Protein AF-A0A0F3IKD2-F1 (afdb_monomer_lite)

Sequence (127 aa):
MSIASKLVVYTALLSSFNVALAGTLNNGQWTASSCNTLSEPPVLETNGSIDDYN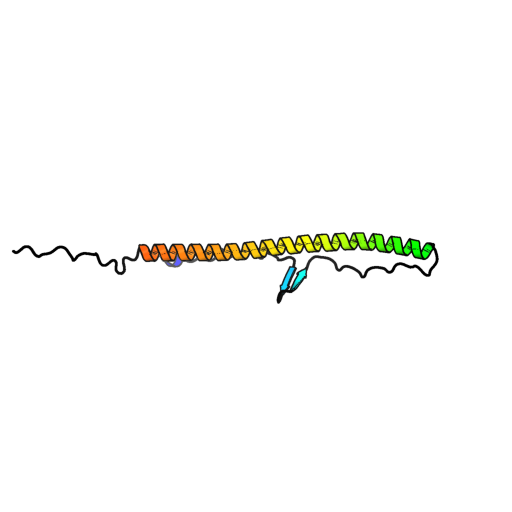ASIKSINDWQLQAQKYFDCLTKEANDDSQAISGAVNQERSKFNDTVEKLHAEAAASSFNRQPAAEAAESTDSE

pLDDT: mean 80.45, std 21.27, range [40.22, 98.31]

Secondary structure (DSSP, 8-state):
--GGGSSSSSS----------SEEEETTEEEESSSPPPPPPPPP--SS-HHHHHHHHHHHHHHHHHHHHHHHHHHHHHHHHHHHHHHHHHHHHHHHHHHHHHHHHHHHH--TT--------------

Foldseek 3Di:
DDPVPPPPPPPPPPPPPPPVQQWDADPNDIDGNPADDQDDAQDQDDPDDPVSNVVSVVSNVVSVVSVVVRVVVVVVSVVSNVVVVVVVVVVVVVVVVVVVVVVVVVVVVPPPDPPPPPDDPDDDDDD

Radius of gyration: 33.78 Å; chains: 1; bounding box: 67×57×110 Å

Structure (mmCIF, N/CA/C/O backbone):
data_AF-A0A0F3IKD2-F1
#
_entry.id   AF-A0A0F3IKD2-F1
#
loop_
_atom_site.group_PDB
_atom_site.id
_atom_site.type_symbol
_atom_site.label_atom_id
_atom_site.label_alt_id
_atom_site.label_comp_id
_atom_site.label_asym_id
_atom_site.label_entity_id
_atom_site.label_seq_id
_atom_site.pdbx_PDB_ins_code
_atom_site.Cartn_x
_atom_site.Cartn_y
_atom_site.Cartn_z
_atom_site.occupancy
_atom_site.B_iso_or_equiv
_atom_site.auth_seq_id
_atom_site.auth_comp_id
_atom_site.auth_asym_id
_atom_site.auth_atom_id
_atom_site.pdbx_PDB_model_num
ATOM 1 N N . MET A 1 1 ? -43.479 21.724 35.231 1.00 44.78 1 MET A N 1
ATOM 2 C CA . MET A 1 1 ? -42.135 21.868 34.627 1.00 44.78 1 MET A CA 1
ATOM 3 C C . MET A 1 1 ? -41.889 20.640 33.769 1.00 44.78 1 MET A C 1
ATOM 5 O O . MET A 1 1 ? -41.927 19.533 34.286 1.00 44.78 1 MET A O 1
ATOM 9 N N . SER A 1 2 ? -41.830 20.834 32.451 1.00 41.81 2 SER A N 1
ATOM 10 C CA . SER A 1 2 ? -41.997 19.772 31.453 1.00 41.81 2 SER A CA 1
ATOM 11 C C . SER A 1 2 ? -40.731 18.924 31.296 1.00 41.81 2 SER A C 1
ATOM 13 O O . SER A 1 2 ? -39.665 19.435 30.955 1.00 41.81 2 SER A O 1
ATOM 15 N N . ILE A 1 3 ? -40.873 17.618 31.527 1.00 50.12 3 ILE A N 1
ATOM 16 C CA . ILE A 1 3 ? -39.834 16.579 31.404 1.00 50.12 3 ILE A CA 1
ATOM 17 C C . ILE A 1 3 ? -39.341 16.454 29.945 1.00 50.12 3 ILE A C 1
ATOM 19 O O . ILE A 1 3 ? -38.233 15.990 29.690 1.00 50.12 3 ILE A O 1
ATOM 23 N N . ALA A 1 4 ? -40.116 16.969 28.985 1.00 40.22 4 ALA A N 1
ATOM 24 C CA . ALA A 1 4 ? -39.814 16.932 27.557 1.00 40.22 4 ALA A CA 1
ATOM 25 C C . ALA A 1 4 ? -38.579 17.759 27.140 1.00 40.22 4 ALA A C 1
ATOM 27 O O . ALA A 1 4 ? -38.049 17.554 26.054 1.00 40.22 4 ALA A O 1
ATOM 28 N N . SER A 1 5 ? -38.085 18.671 27.987 1.00 41.56 5 SER A N 1
ATOM 29 C CA . SER A 1 5 ? -37.028 19.613 27.587 1.00 41.56 5 SER A CA 1
ATOM 30 C C . SER A 1 5 ? -35.592 19.109 27.788 1.00 41.56 5 SER A C 1
ATOM 32 O O . SER A 1 5 ? -34.658 19.809 27.408 1.00 41.56 5 SER A O 1
ATOM 34 N N . LYS A 1 6 ? -35.386 17.927 28.389 1.00 44.59 6 LYS A N 1
ATOM 35 C CA . LYS A 1 6 ? -34.035 17.384 28.648 1.00 44.59 6 LYS A CA 1
ATOM 36 C C . LYS A 1 6 ? -33.592 16.291 27.672 1.00 44.59 6 LYS A C 1
ATOM 38 O O . LYS A 1 6 ? -32.422 15.926 27.683 1.00 44.59 6 LYS A O 1
ATOM 43 N N . LEU A 1 7 ? -34.488 15.795 26.815 1.00 43.47 7 LEU A N 1
ATOM 44 C CA . LEU A 1 7 ? -34.189 14.663 25.930 1.00 43.47 7 LEU A CA 1
ATOM 45 C C . LEU A 1 7 ? -33.581 15.054 24.571 1.00 43.47 7 LEU A C 1
ATOM 47 O O . LEU A 1 7 ? -33.206 14.177 23.805 1.00 43.47 7 LEU A O 1
ATOM 51 N N . VAL A 1 8 ? -33.481 16.349 24.258 1.00 47.62 8 VAL A N 1
ATOM 52 C CA . VAL A 1 8 ? -33.036 16.825 22.931 1.00 47.62 8 VAL A CA 1
ATOM 53 C C . VAL A 1 8 ? -31.509 17.000 22.843 1.00 47.62 8 VAL A C 1
ATOM 55 O O . VAL A 1 8 ? -30.969 17.148 21.755 1.00 47.62 8 VAL A O 1
ATOM 58 N N . VAL A 1 9 ? -30.779 16.944 23.964 1.00 47.75 9 VAL A N 1
ATOM 59 C CA . VAL A 1 9 ? -29.344 17.307 23.993 1.00 47.75 9 VAL A CA 1
ATOM 60 C C . VAL A 1 9 ? -28.394 16.102 23.850 1.00 47.75 9 VAL A C 1
ATOM 62 O O . VAL A 1 9 ? -27.230 16.291 23.519 1.00 47.75 9 VAL A O 1
ATOM 65 N N . TYR A 1 10 ? -28.854 14.859 24.032 1.00 45.94 10 TYR A N 1
ATOM 66 C CA . TYR A 1 10 ? -27.951 13.691 24.090 1.00 45.94 10 TYR A CA 1
ATOM 67 C C . TYR A 1 10 ? -27.720 12.944 22.765 1.00 45.94 10 TYR A C 1
ATOM 69 O O . TYR A 1 10 ? -26.876 12.054 22.712 1.00 45.94 10 TYR A O 1
ATOM 77 N N . THR A 1 11 ? -28.417 13.293 21.683 1.00 50.34 11 THR A N 1
ATOM 78 C CA . THR A 1 11 ? -28.401 12.522 20.421 1.00 50.34 11 THR A CA 1
AT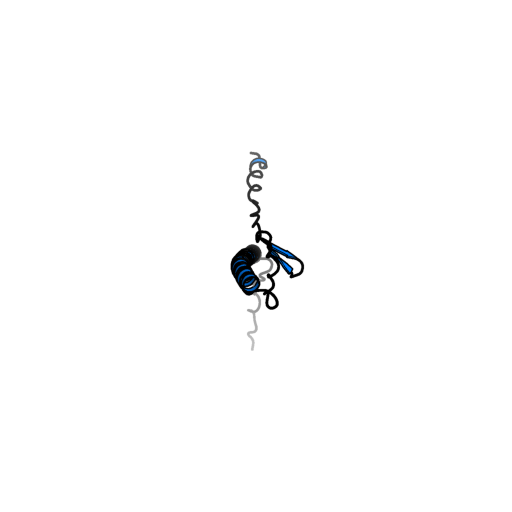OM 79 C C . 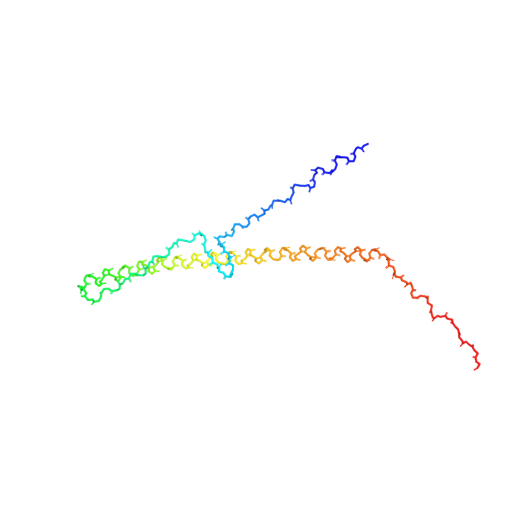THR A 1 11 ? -27.449 13.058 19.344 1.00 50.34 11 THR A C 1
ATOM 81 O O . THR A 1 11 ? -27.551 12.651 18.191 1.00 50.34 11 THR A O 1
ATOM 84 N N . ALA A 1 12 ? -26.521 13.959 19.681 1.00 49.94 12 ALA A N 1
ATOM 85 C CA . ALA A 1 12 ? -25.682 14.660 18.699 1.00 49.94 12 ALA A CA 1
ATOM 86 C C . ALA A 1 12 ? -24.165 14.420 18.858 1.00 49.94 12 ALA A C 1
ATOM 88 O O . ALA A 1 12 ? -23.369 15.323 18.619 1.00 49.94 12 ALA A O 1
ATOM 89 N N . LEU A 1 13 ? -23.742 13.215 19.257 1.00 53.88 13 LEU A N 1
ATOM 90 C CA . LEU A 1 13 ? -22.317 12.850 19.327 1.00 53.88 13 LEU A CA 1
ATOM 91 C C . LEU A 1 13 ? -22.046 11.440 18.784 1.00 53.88 13 LEU A C 1
ATOM 93 O O . LEU A 1 13 ? -21.460 10.586 19.437 1.00 53.88 13 LEU A O 1
ATOM 97 N N . LEU A 1 14 ? -22.467 11.200 17.546 1.00 51.94 14 LEU A N 1
ATOM 98 C CA . LEU A 1 14 ? -21.968 10.094 16.726 1.00 51.94 14 LEU A CA 1
ATOM 99 C C . LEU A 1 14 ? -21.427 10.684 15.422 1.00 51.94 14 LEU A C 1
ATOM 101 O O . LEU A 1 14 ? -21.921 10.408 14.334 1.00 51.94 14 LEU A O 1
ATOM 105 N N . SER A 1 15 ? -20.420 11.554 15.541 1.00 50.78 15 SER A N 1
ATOM 106 C CA . SER A 1 15 ? -19.549 11.858 14.408 1.00 50.78 15 SER A CA 1
ATOM 107 C C . SER A 1 15 ? -18.752 10.595 14.120 1.00 50.78 15 SER A C 1
ATOM 109 O O . SER A 1 15 ? -17.745 10.324 14.773 1.00 50.78 15 SER A O 1
ATOM 111 N N . SER A 1 16 ? -19.250 9.785 13.190 1.00 52.16 16 SER A N 1
ATOM 112 C CA . SER A 1 16 ? -18.526 8.653 12.632 1.00 52.16 16 SER A CA 1
ATOM 113 C C . SER A 1 16 ? -17.205 9.182 12.086 1.00 52.16 16 SER A C 1
ATOM 115 O O . SER A 1 16 ? -17.179 9.871 11.063 1.00 52.16 16 SER A O 1
ATOM 117 N N . PHE A 1 17 ? -16.108 8.898 12.787 1.00 51.53 17 PHE A N 1
ATOM 118 C CA . PHE A 1 17 ? -14.779 9.020 12.216 1.00 51.53 17 PHE A CA 1
ATOM 119 C C . PHE A 1 17 ? -14.744 8.044 11.045 1.00 51.53 17 PHE A C 1
ATOM 121 O O . PHE A 1 17 ? -14.554 6.844 11.223 1.00 51.53 17 PHE A O 1
ATOM 128 N N . ASN A 1 18 ? -15.008 8.554 9.844 1.00 45.38 18 ASN A N 1
ATOM 129 C CA . ASN A 1 18 ? -14.648 7.858 8.627 1.00 45.38 18 ASN A CA 1
ATOM 130 C C . ASN A 1 18 ? -13.126 7.879 8.622 1.00 45.38 18 ASN A C 1
ATOM 132 O O . ASN A 1 18 ? -12.509 8.845 8.175 1.00 45.38 18 ASN A O 1
ATOM 136 N N . VAL A 1 19 ? -12.523 6.851 9.216 1.00 53.22 19 VAL A N 1
ATOM 137 C CA . VAL A 1 19 ? -11.135 6.529 8.938 1.00 53.22 19 VAL A CA 1
ATOM 138 C C . VAL A 1 19 ? -11.165 6.140 7.471 1.00 53.22 19 VAL A C 1
ATOM 140 O O . VAL A 1 19 ? -11.614 5.051 7.125 1.00 53.22 19 VAL A O 1
ATOM 143 N N . ALA A 1 20 ? -10.871 7.104 6.602 1.00 55.69 20 ALA A N 1
ATOM 144 C CA . ALA A 1 20 ? -10.696 6.844 5.191 1.00 55.69 20 ALA A CA 1
ATOM 145 C C . ALA A 1 20 ? -9.498 5.899 5.106 1.00 55.69 20 ALA A C 1
ATOM 147 O O . ALA A 1 20 ? -8.354 6.343 5.176 1.00 55.69 20 ALA A O 1
ATOM 148 N N . LEU A 1 21 ? -9.779 4.595 5.090 1.00 62.22 21 LEU A N 1
ATOM 149 C CA . LEU A 1 21 ? -8.784 3.597 4.749 1.00 62.22 21 LEU A CA 1
ATOM 150 C C . LEU A 1 21 ? -8.320 3.953 3.348 1.00 62.22 21 LEU A C 1
ATOM 152 O O . LEU A 1 21 ? -9.135 4.199 2.452 1.00 62.22 21 LEU A O 1
ATOM 156 N N . ALA A 1 22 ? -7.012 4.077 3.210 1.00 70.50 22 ALA A N 1
ATOM 157 C CA . ALA A 1 22 ? -6.433 4.413 1.937 1.00 70.50 22 ALA A CA 1
ATOM 158 C C . ALA A 1 22 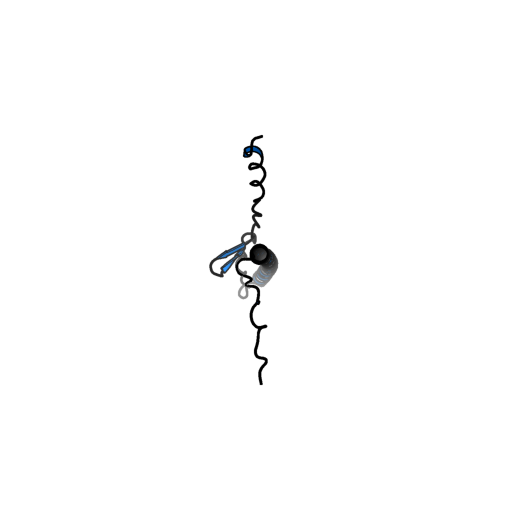? -6.475 3.187 1.019 1.00 70.50 22 ALA A C 1
ATOM 160 O O . ALA A 1 22 ? -6.546 3.386 -0.181 1.00 70.50 22 ALA A O 1
ATOM 161 N N . GLY A 1 23 ? -6.565 1.960 1.540 1.00 82.94 23 GLY A N 1
ATOM 162 C CA . GLY A 1 23 ? -6.819 0.738 0.776 1.00 82.94 23 GLY A CA 1
ATOM 163 C C . GLY A 1 23 ? -8.116 0.016 1.165 1.00 82.94 23 GLY A C 1
ATOM 164 O O . GLY A 1 23 ? -8.918 0.465 1.983 1.00 82.94 23 GLY A O 1
ATOM 165 N N . THR A 1 24 ? -8.367 -1.133 0.535 1.00 87.62 24 THR A N 1
ATOM 166 C CA . THR A 1 24 ? -9.513 -2.014 0.828 1.00 87.62 24 THR A CA 1
ATOM 167 C C . THR A 1 24 ? -9.031 -3.442 1.050 1.00 87.62 24 THR A C 1
ATOM 169 O O . THR A 1 24 ? -8.288 -3.977 0.234 1.00 87.62 24 THR A O 1
ATOM 172 N N . LEU A 1 25 ? -9.484 -4.081 2.133 1.00 89.88 25 LEU A N 1
ATOM 173 C CA . LEU A 1 25 ? -9.253 -5.500 2.412 1.00 89.88 25 LEU A CA 1
ATOM 174 C C . LEU A 1 25 ? -10.542 -6.290 2.155 1.00 89.88 25 LEU A C 1
ATOM 176 O O . LEU A 1 25 ? -11.521 -6.135 2.883 1.00 89.88 25 LEU A O 1
ATOM 180 N N . ASN A 1 26 ? -10.540 -7.157 1.144 1.00 90.31 26 ASN A N 1
ATOM 181 C CA . ASN A 1 26 ? -11.669 -8.015 0.797 1.00 90.31 26 ASN A CA 1
ATOM 182 C C . ASN A 1 26 ? -11.217 -9.477 0.689 1.00 90.31 26 ASN A C 1
ATOM 184 O O . ASN A 1 26 ? -10.319 -9.795 -0.085 1.00 90.31 26 ASN A O 1
ATOM 188 N N . ASN A 1 27 ? -11.838 -10.379 1.455 1.00 90.50 27 ASN A N 1
ATOM 189 C CA . ASN A 1 27 ? -11.529 -11.818 1.450 1.00 90.50 27 ASN A CA 1
ATOM 190 C C . ASN A 1 27 ? -10.027 -12.142 1.595 1.00 90.50 27 ASN A C 1
ATOM 192 O O . ASN A 1 27 ? -9.493 -13.000 0.894 1.00 90.5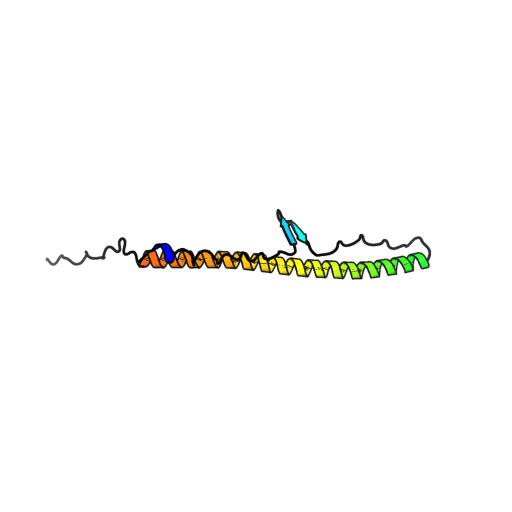0 27 ASN A O 1
ATOM 196 N N . GLY A 1 28 ? -9.331 -11.429 2.486 1.00 88.94 28 GLY A N 1
ATOM 197 C CA . GLY A 1 28 ? -7.892 -11.607 2.716 1.00 88.94 28 GLY A CA 1
ATOM 198 C C . GLY A 1 28 ? -6.989 -10.994 1.641 1.00 88.94 28 GLY A C 1
ATOM 199 O O . GLY A 1 28 ? -5.772 -11.090 1.757 1.00 88.94 28 GLY A O 1
ATOM 200 N N . GLN A 1 29 ? -7.558 -10.346 0.623 1.00 91.00 29 GLN A N 1
ATOM 201 C CA . GLN A 1 29 ? -6.813 -9.613 -0.395 1.00 91.00 29 GLN A CA 1
ATOM 202 C C . GLN A 1 29 ? -6.917 -8.120 -0.130 1.00 91.00 29 GLN A C 1
ATOM 204 O O . GLN A 1 29 ? -8.013 -7.560 -0.090 1.00 91.00 29 GLN A O 1
ATOM 209 N N . TRP A 1 30 ? -5.767 -7.492 0.079 1.00 92.56 30 TRP A N 1
ATOM 210 C CA . TRP A 1 30 ? -5.669 -6.050 0.230 1.00 92.56 30 TRP A CA 1
ATOM 211 C C . TRP A 1 30 ? -5.289 -5.411 -1.102 1.00 92.56 30 TRP A C 1
ATOM 213 O O . TRP A 1 30 ? -4.395 -5.895 -1.799 1.00 92.56 30 TRP A O 1
ATOM 223 N N . THR A 1 31 ? -5.965 -4.321 -1.441 1.00 91.56 31 THR A N 1
ATOM 224 C CA . THR A 1 31 ? -5.668 -3.496 -2.610 1.00 91.56 31 THR A CA 1
ATOM 225 C C . THR A 1 31 ? -5.519 -2.051 -2.180 1.00 91.56 31 THR A C 1
ATOM 227 O O . THR A 1 31 ? -6.416 -1.518 -1.521 1.00 91.56 31 THR A O 1
ATOM 230 N N . ALA A 1 32 ? -4.430 -1.418 -2.604 1.00 92.12 32 ALA A N 1
ATOM 231 C CA . ALA A 1 32 ? -4.253 0.009 -2.408 1.00 92.12 32 ALA A CA 1
ATOM 232 C C . ALA A 1 32 ? -5.277 0.812 -3.227 1.00 92.12 32 ALA A C 1
ATOM 234 O O . ALA A 1 32 ? -5.655 0.372 -4.317 1.00 92.12 32 ALA A O 1
ATOM 235 N N . SER A 1 33 ? -5.707 1.982 -2.750 1.00 87.94 33 SER A N 1
ATOM 236 C CA . SER A 1 33 ? -6.565 2.883 -3.543 1.00 87.94 33 SER A CA 1
ATOM 237 C C . SER A 1 33 ? -5.864 4.149 -4.025 1.00 87.94 33 SER A C 1
ATOM 239 O O . SER A 1 33 ? -6.329 4.751 -4.994 1.00 87.94 33 SER A O 1
ATOM 241 N N . SER A 1 34 ? -4.745 4.547 -3.403 1.00 87.06 34 SER A N 1
ATOM 242 C CA . SER A 1 34 ? -4.097 5.834 -3.704 1.00 87.06 34 SER A CA 1
ATOM 243 C C . SER A 1 34 ? -2.764 5.727 -4.452 1.00 87.06 34 SER A C 1
ATOM 245 O O . SER A 1 34 ? -2.275 6.724 -4.991 1.00 87.06 34 SER A O 1
ATOM 247 N N . CYS A 1 35 ? -2.187 4.528 -4.545 1.00 90.44 35 CYS A N 1
ATOM 248 C CA . CYS A 1 35 ? -0.940 4.308 -5.271 1.00 90.44 35 CYS A CA 1
ATOM 249 C C . CYS A 1 35 ? -1.171 4.175 -6.784 1.00 90.44 35 CYS A C 1
ATOM 251 O O . CYS A 1 35 ? -2.062 3.460 -7.239 1.00 90.44 35 CYS A O 1
ATOM 253 N N . ASN A 1 36 ? -0.331 4.849 -7.576 1.00 84.56 36 ASN A N 1
ATOM 254 C CA . ASN A 1 36 ? -0.323 4.705 -9.036 1.00 84.56 36 ASN A CA 1
ATOM 255 C C . ASN A 1 36 ? -0.048 3.253 -9.445 1.00 84.56 36 ASN A C 1
ATOM 257 O O . ASN A 1 36 ? 0.593 2.519 -8.709 1.00 84.56 36 ASN A O 1
ATOM 261 N N . THR A 1 37 ? -0.447 2.843 -10.646 1.00 87.88 37 THR A N 1
ATOM 262 C CA . THR A 1 37 ? -0.087 1.518 -11.168 1.00 87.88 37 THR A CA 1
ATOM 263 C C . THR A 1 37 ? 1.388 1.457 -11.553 1.00 87.88 37 THR A C 1
ATOM 265 O O . THR A 1 37 ? 1.898 2.383 -12.190 1.00 87.88 37 THR A O 1
ATOM 268 N N . LEU A 1 38 ? 2.051 0.343 -11.247 1.00 92.38 38 LEU A N 1
ATOM 269 C CA . LEU A 1 38 ? 3.381 0.062 -11.775 1.00 92.38 38 LEU A CA 1
ATOM 270 C C . LEU A 1 38 ? 3.278 -0.401 -13.233 1.00 92.38 38 LEU A C 1
ATOM 272 O O . LEU A 1 38 ? 2.508 -1.307 -13.547 1.00 92.38 38 LEU A O 1
ATOM 276 N N . SER A 1 39 ? 4.037 0.237 -14.121 1.00 91.94 39 SER A N 1
ATOM 277 C CA . SER A 1 39 ? 4.177 -0.196 -15.511 1.00 91.94 39 SER A CA 1
ATOM 278 C C . SER A 1 39 ? 4.945 -1.517 -15.607 1.00 91.94 39 SER A C 1
ATOM 280 O O . SER A 1 39 ? 5.739 -1.854 -14.725 1.00 91.94 39 SER A O 1
ATOM 282 N N . GLU A 1 40 ? 4.721 -2.261 -16.691 1.00 95.44 40 GLU A N 1
ATOM 283 C CA . GLU A 1 40 ? 5.461 -3.497 -16.966 1.00 95.44 40 GLU A CA 1
ATOM 284 C C . GLU A 1 40 ? 6.973 -3.210 -17.072 1.00 95.44 40 GLU A C 1
ATOM 286 O O . GLU A 1 40 ? 7.349 -2.166 -17.626 1.00 95.44 40 GLU A O 1
ATOM 291 N N . PRO A 1 41 ? 7.852 -4.096 -16.564 1.00 96.62 41 PRO A N 1
ATOM 292 C CA . PRO A 1 41 ? 9.288 -3.911 -16.684 1.00 96.62 41 PRO A CA 1
ATOM 293 C C . PRO A 1 41 ? 9.715 -3.842 -18.160 1.00 96.62 41 PRO A C 1
ATOM 295 O O . PRO A 1 41 ? 9.312 -4.691 -18.959 1.00 96.62 41 PRO A O 1
ATOM 298 N N . PRO A 1 42 ? 10.556 -2.868 -18.548 1.00 96.69 42 PRO A N 1
ATOM 299 C CA . PRO A 1 42 ? 11.118 -2.828 -19.890 1.00 96.69 42 PRO A CA 1
ATOM 300 C C . PRO A 1 42 ? 12.085 -3.998 -20.117 1.00 96.69 42 PRO A C 1
ATOM 302 O O . PRO A 1 42 ? 12.742 -4.483 -19.193 1.00 96.69 42 PRO A O 1
ATOM 305 N N . VAL A 1 43 ? 12.190 -4.432 -21.372 1.00 97.12 43 VAL A N 1
ATOM 306 C CA . VAL A 1 43 ? 13.073 -5.527 -21.789 1.00 97.12 43 VAL A CA 1
ATOM 307 C C . VAL A 1 43 ? 14.487 -4.999 -22.043 1.00 97.12 43 VAL A C 1
ATOM 309 O O . VAL A 1 43 ? 14.667 -3.891 -22.545 1.00 97.12 43 VAL A O 1
ATOM 312 N N . LEU A 1 44 ? 15.497 -5.798 -21.689 1.00 97.00 44 LEU A N 1
ATOM 313 C CA . LEU A 1 44 ? 16.896 -5.530 -22.018 1.00 97.00 44 LEU A CA 1
ATOM 314 C C . LEU A 1 44 ? 17.191 -5.953 -23.464 1.00 97.00 44 LEU A C 1
ATOM 316 O O . LEU A 1 44 ? 17.105 -7.137 -23.798 1.00 97.00 44 LEU A O 1
ATOM 320 N N . GLU A 1 45 ? 17.609 -5.006 -24.297 1.00 96.38 45 GLU A N 1
ATOM 321 C CA . GLU A 1 45 ? 17.900 -5.255 -25.710 1.00 96.38 45 GLU A CA 1
ATOM 322 C C . GLU A 1 45 ? 19.324 -5.792 -25.889 1.00 96.38 45 GLU A C 1
ATOM 324 O O . GLU A 1 45 ? 20.296 -5.044 -25.859 1.00 96.38 45 GLU A O 1
ATOM 329 N N . THR A 1 46 ? 19.464 -7.108 -26.069 1.00 95.88 46 THR A N 1
ATOM 330 C CA . THR A 1 46 ? 20.777 -7.787 -26.179 1.00 95.88 46 THR A CA 1
ATOM 331 C C . THR A 1 46 ? 21.157 -8.199 -27.600 1.00 95.88 46 THR A C 1
ATOM 333 O O . THR A 1 46 ? 22.318 -8.503 -27.858 1.00 95.88 46 THR A O 1
ATOM 336 N N . ASN A 1 47 ? 20.195 -8.191 -28.525 1.00 93.62 47 ASN A N 1
ATOM 337 C CA . ASN A 1 47 ? 20.384 -8.621 -29.915 1.00 93.62 47 ASN A CA 1
ATOM 338 C C . ASN A 1 47 ? 20.449 -7.441 -30.908 1.00 93.62 47 ASN A C 1
ATOM 340 O O . ASN A 1 47 ? 20.493 -7.666 -32.117 1.00 93.62 47 ASN A O 1
ATOM 344 N N . GLY A 1 48 ? 20.407 -6.203 -30.406 1.00 88.50 48 GLY A N 1
ATOM 345 C CA . GLY A 1 48 ? 20.418 -4.966 -31.189 1.00 88.50 48 GLY A CA 1
ATOM 346 C C . GLY A 1 48 ? 21.787 -4.288 -31.250 1.00 88.50 48 GLY A C 1
ATOM 347 O O . GLY A 1 48 ? 22.829 -4.890 -30.981 1.00 88.50 48 GLY A O 1
ATOM 348 N N . SER A 1 49 ? 21.784 -3.008 -31.616 1.00 96.50 49 SER A N 1
ATOM 349 C CA . SER A 1 49 ? 22.982 -2.170 -31.568 1.00 96.50 49 SER A CA 1
ATOM 350 C C . SER A 1 49 ? 23.382 -1.831 -30.124 1.00 96.50 49 SER A C 1
ATOM 352 O O . SER A 1 49 ? 22.602 -1.979 -29.182 1.00 96.50 49 SER A O 1
ATOM 354 N N . ILE A 1 50 ? 24.606 -1.323 -29.939 1.00 96.38 50 ILE A N 1
ATOM 355 C CA . ILE A 1 50 ? 25.050 -0.787 -28.639 1.00 96.38 50 ILE A CA 1
ATOM 356 C C . ILE A 1 50 ? 24.136 0.361 -28.180 1.00 96.38 50 ILE A C 1
ATOM 358 O O . ILE A 1 50 ? 23.893 0.513 -26.983 1.00 96.38 50 ILE A O 1
ATOM 362 N N . ASP A 1 51 ? 23.601 1.145 -29.117 1.00 97.44 51 ASP A N 1
ATOM 363 C CA . ASP A 1 51 ? 22.686 2.242 -28.806 1.00 97.44 51 ASP A CA 1
ATOM 364 C C . ASP A 1 51 ? 21.343 1.719 -28.281 1.00 97.44 51 ASP A C 1
ATOM 366 O O . ASP A 1 51 ? 20.846 2.238 -27.280 1.00 97.44 51 ASP A O 1
ATOM 370 N N . ASP A 1 52 ? 20.806 0.644 -28.872 1.00 97.06 52 ASP A N 1
ATOM 371 C CA . ASP A 1 52 ? 19.579 -0.015 -28.394 1.00 97.06 52 ASP A CA 1
ATOM 372 C C . ASP A 1 52 ? 19.772 -0.584 -26.982 1.00 97.06 52 ASP A C 1
ATOM 374 O O . ASP A 1 52 ? 18.943 -0.375 -26.090 1.00 97.06 52 ASP A O 1
ATOM 378 N N . TYR A 1 53 ? 20.917 -1.231 -26.744 1.00 97.56 53 TYR A N 1
ATOM 379 C CA . TYR A 1 53 ? 21.290 -1.717 -25.419 1.00 97.56 53 TYR A CA 1
ATOM 380 C C . TYR A 1 53 ? 21.333 -0.566 -24.401 1.00 97.56 53 TYR A C 1
ATOM 382 O O . TYR A 1 53 ? 20.660 -0.622 -23.371 1.00 97.56 53 TYR A O 1
ATOM 390 N N . ASN A 1 54 ? 22.053 0.520 -24.697 1.00 97.62 54 ASN A N 1
ATOM 391 C CA . ASN A 1 54 ? 22.169 1.671 -23.797 1.00 97.62 54 ASN A CA 1
ATOM 392 C C . ASN A 1 54 ? 20.815 2.351 -23.531 1.00 97.62 54 ASN A C 1
ATOM 394 O O . ASN A 1 54 ? 20.532 2.748 -22.396 1.00 97.62 54 ASN A O 1
ATOM 398 N N . ALA A 1 55 ? 19.960 2.460 -24.551 1.00 97.75 55 ALA A N 1
ATOM 399 C CA . ALA A 1 55 ? 18.607 2.986 -24.407 1.00 97.75 55 ALA A CA 1
ATOM 400 C C . ALA A 1 55 ? 17.753 2.103 -23.484 1.00 97.75 55 ALA A C 1
ATOM 402 O O . ALA A 1 55 ? 17.067 2.624 -22.601 1.00 97.75 55 ALA A O 1
ATOM 403 N N . SER A 1 56 ? 17.842 0.776 -23.624 1.00 97.75 56 SER A N 1
ATOM 404 C CA . SER A 1 56 ? 17.118 -0.158 -22.755 1.00 97.75 56 SER A CA 1
ATOM 405 C C . SER A 1 56 ? 17.585 -0.082 -21.296 1.00 97.75 56 SER A C 1
ATOM 407 O O . SER A 1 56 ? 16.751 -0.032 -20.394 1.00 97.75 56 SER A O 1
ATOM 409 N N . ILE A 1 57 ? 18.893 0.065 -21.047 1.00 98.19 57 ILE A N 1
ATOM 410 C CA . ILE A 1 57 ? 19.439 0.281 -19.697 1.00 98.19 57 ILE A CA 1
ATOM 411 C C . ILE A 1 57 ? 18.873 1.558 -19.068 1.00 98.19 57 ILE A C 1
ATOM 413 O O . ILE A 1 57 ? 18.483 1.551 -17.899 1.00 98.19 57 ILE A O 1
ATOM 417 N N . LYS A 1 58 ? 18.777 2.652 -19.833 1.00 97.94 58 LYS A N 1
ATOM 418 C CA . LYS A 1 58 ? 18.166 3.890 -19.336 1.00 97.94 58 LYS A CA 1
ATOM 419 C C . LYS A 1 58 ? 16.699 3.675 -18.952 1.00 97.94 58 LYS A C 1
ATOM 421 O O . LYS A 1 58 ? 16.308 4.060 -17.853 1.00 97.94 58 LYS A O 1
ATOM 426 N N . SER A 1 59 ? 15.911 3.041 -19.820 1.00 98.00 59 SER A N 1
ATOM 427 C CA . SER A 1 59 ? 14.504 2.731 -19.537 1.00 98.00 59 SER A CA 1
ATOM 428 C C . SER A 1 59 ? 14.343 1.844 -18.301 1.00 98.00 59 SER A C 1
ATOM 430 O O . SER A 1 59 ? 13.459 2.097 -17.487 1.00 98.00 59 SER A O 1
ATOM 432 N N . ILE A 1 60 ? 15.215 0.846 -18.120 1.00 98.31 60 ILE A N 1
ATOM 433 C CA . ILE A 1 60 ? 15.230 -0.017 -16.929 1.00 98.31 60 ILE A CA 1
ATOM 434 C C . ILE A 1 60 ? 15.503 0.804 -15.667 1.00 98.31 60 ILE A C 1
ATOM 436 O O . ILE A 1 60 ? 14.776 0.658 -14.689 1.00 98.31 60 ILE A O 1
ATOM 440 N N . ASN A 1 61 ? 16.499 1.691 -15.681 1.00 98.06 61 ASN A N 1
ATOM 441 C CA . ASN A 1 61 ? 16.809 2.538 -14.526 1.00 98.06 61 ASN A CA 1
ATOM 442 C C . ASN A 1 61 ? 15.645 3.481 -14.176 1.00 98.06 61 ASN A C 1
ATOM 444 O O . ASN A 1 61 ? 15.296 3.636 -13.004 1.00 98.06 61 ASN A O 1
ATOM 448 N N . ASP A 1 62 ? 15.012 4.079 -15.189 1.00 97.56 62 ASP A N 1
ATOM 449 C CA . ASP A 1 62 ? 13.843 4.941 -14.998 1.00 97.56 62 ASP A CA 1
ATOM 450 C C . ASP A 1 62 ? 12.661 4.145 -14.412 1.00 97.56 62 ASP A C 1
ATOM 452 O O . ASP A 1 62 ? 12.005 4.603 -13.471 1.00 97.56 62 ASP A O 1
ATOM 456 N N . TRP A 1 63 ? 12.420 2.928 -14.914 1.00 97.88 63 TRP A N 1
ATOM 457 C CA . TRP A 1 63 ? 11.404 2.018 -14.385 1.00 97.88 63 TRP A CA 1
ATOM 458 C C . TRP A 1 63 ? 11.699 1.598 -12.940 1.00 97.88 63 TRP A C 1
ATOM 460 O O . TRP A 1 63 ? 10.798 1.637 -12.107 1.00 97.88 63 TRP A O 1
ATOM 470 N N . GLN A 1 64 ? 12.950 1.277 -12.596 1.00 98.06 64 GLN A N 1
ATOM 471 C CA . GLN A 1 64 ? 13.342 0.916 -11.226 1.00 98.06 64 GLN A CA 1
ATOM 472 C C . GLN A 1 64 ? 13.034 2.038 -10.227 1.00 98.06 64 GLN A C 1
ATOM 474 O O . GLN A 1 64 ? 12.523 1.776 -9.137 1.00 98.06 64 GLN A O 1
ATOM 479 N N . LEU A 1 65 ? 13.285 3.296 -10.604 1.00 96.88 65 LEU A N 1
ATOM 480 C CA . LEU A 1 65 ? 12.952 4.445 -9.762 1.00 96.88 65 LEU A CA 1
ATOM 481 C C . LEU A 1 65 ? 11.434 4.604 -9.580 1.00 96.88 65 LEU A C 1
ATOM 483 O O . LEU A 1 65 ? 10.971 4.974 -8.500 1.00 96.88 65 LEU A O 1
ATOM 487 N N . GLN A 1 66 ? 10.645 4.341 -10.624 1.00 96.38 66 GLN A N 1
ATOM 488 C CA . GLN A 1 66 ? 9.182 4.352 -10.528 1.00 96.38 66 GLN A CA 1
ATOM 489 C C . GLN A 1 66 ? 8.662 3.194 -9.668 1.00 96.38 66 GLN A C 1
ATOM 491 O O . GLN A 1 66 ? 7.793 3.413 -8.824 1.00 96.38 66 GLN A O 1
ATOM 496 N N . ALA A 1 67 ? 9.235 2.000 -9.822 1.00 97.19 67 ALA A N 1
ATOM 497 C CA . ALA A 1 67 ? 8.925 0.828 -9.015 1.00 97.19 67 ALA A CA 1
ATOM 498 C C . ALA A 1 67 ? 9.192 1.085 -7.530 1.00 97.19 67 ALA A C 1
ATOM 500 O O . ALA A 1 67 ? 8.327 0.809 -6.704 1.00 97.19 67 ALA A O 1
ATOM 501 N N . GLN A 1 68 ? 10.334 1.689 -7.187 1.00 97.44 68 GLN A N 1
ATOM 502 C CA . GLN A 1 68 ? 10.637 2.064 -5.806 1.00 97.44 68 GLN A CA 1
ATOM 503 C C . GLN A 1 68 ? 9.562 2.994 -5.229 1.00 97.44 68 GLN A C 1
ATOM 505 O O . GLN A 1 68 ? 8.986 2.688 -4.191 1.00 97.44 68 GLN A O 1
ATOM 510 N N . LYS A 1 69 ? 9.210 4.073 -5.941 1.00 96.12 69 LYS A N 1
ATOM 511 C CA . LYS A 1 69 ? 8.156 5.007 -5.503 1.00 96.12 69 LYS A CA 1
ATOM 512 C C . LYS A 1 69 ? 6.803 4.321 -5.316 1.00 96.12 69 LYS A C 1
ATOM 514 O O . LYS A 1 69 ? 6.067 4.655 -4.390 1.00 96.12 69 LYS A O 1
ATOM 519 N N . TYR A 1 70 ? 6.469 3.382 -6.199 1.00 96.38 70 TYR A N 1
ATOM 520 C CA . TYR A 1 70 ? 5.252 2.588 -6.087 1.00 96.38 70 TYR A CA 1
ATOM 521 C C . TYR A 1 70 ? 5.254 1.720 -4.823 1.00 96.38 70 TYR A C 1
ATOM 523 O O . TYR A 1 70 ? 4.301 1.771 -4.048 1.00 96.38 70 TYR A O 1
ATOM 531 N N . PHE A 1 71 ? 6.328 0.967 -4.572 1.00 96.69 71 PHE A N 1
ATOM 532 C CA . PHE A 1 71 ? 6.419 0.101 -3.394 1.00 96.69 71 PHE A CA 1
ATOM 533 C C . PHE A 1 71 ? 6.524 0.882 -2.079 1.00 96.69 71 PHE A C 1
ATOM 535 O O . PHE A 1 71 ? 5.958 0.447 -1.073 1.00 96.69 71 PHE A O 1
ATOM 542 N N . ASP A 1 72 ? 7.164 2.051 -2.083 1.00 96.56 72 ASP A N 1
ATOM 543 C CA . ASP A 1 72 ? 7.172 2.965 -0.939 1.00 96.56 72 ASP A CA 1
ATOM 544 C C . ASP A 1 72 ? 5.750 3.454 -0.620 1.00 96.56 72 ASP A C 1
ATOM 546 O O . ASP A 1 72 ? 5.336 3.449 0.542 1.00 96.56 72 ASP A O 1
ATOM 550 N N . CYS A 1 73 ? 4.972 3.810 -1.651 1.00 95.25 73 CYS A N 1
ATOM 551 C CA . CYS A 1 73 ? 3.559 4.159 -1.501 1.00 95.25 73 CYS A CA 1
ATOM 552 C C . CYS A 1 73 ? 2.751 2.994 -0.918 1.00 95.25 73 CYS A C 1
ATOM 554 O O . CYS A 1 73 ? 2.086 3.174 0.102 1.00 95.25 73 CYS A O 1
ATOM 556 N N . LEU A 1 74 ? 2.857 1.795 -1.508 1.00 95.62 74 LEU A N 1
ATOM 557 C CA . LEU A 1 74 ? 2.138 0.609 -1.029 1.00 95.62 74 LEU A CA 1
ATOM 558 C C . LEU A 1 74 ? 2.448 0.313 0.438 1.00 95.62 74 LEU A C 1
ATOM 560 O O . LEU A 1 74 ? 1.545 0.041 1.223 1.00 95.62 74 LEU A O 1
ATOM 564 N N . THR A 1 75 ? 3.727 0.381 0.808 1.00 95.50 75 THR A N 1
ATOM 565 C CA . THR A 1 75 ? 4.178 0.115 2.177 1.00 95.50 75 THR A CA 1
ATOM 566 C C . THR A 1 75 ? 3.593 1.129 3.149 1.00 95.50 75 THR A C 1
ATOM 568 O O . THR A 1 75 ? 3.102 0.756 4.215 1.00 95.50 75 THR A O 1
ATOM 571 N N . LYS A 1 76 ? 3.623 2.417 2.789 1.00 94.94 76 LYS A N 1
ATOM 572 C CA . LYS A 1 76 ? 3.018 3.470 3.604 1.00 94.94 76 LYS A CA 1
ATOM 573 C C . LYS A 1 76 ? 1.522 3.224 3.795 1.00 94.94 76 LYS A C 1
ATOM 575 O O . LYS A 1 76 ? 1.051 3.251 4.927 1.00 94.94 76 LYS A O 1
ATOM 580 N N . GLU A 1 77 ? 0.808 2.962 2.708 1.00 94.12 77 GLU A N 1
ATOM 581 C CA . GLU A 1 77 ? -0.641 2.785 2.730 1.00 94.12 77 GLU A CA 1
ATOM 582 C C . GLU A 1 77 ? -1.060 1.569 3.567 1.00 94.12 77 GLU A C 1
ATOM 584 O O . GLU A 1 77 ? -1.898 1.686 4.458 1.00 94.12 77 GLU A O 1
ATOM 589 N N . ALA A 1 78 ? -0.402 0.425 3.366 1.00 93.69 78 ALA A N 1
ATOM 590 C CA . ALA A 1 78 ? -0.664 -0.787 4.137 1.00 93.69 78 ALA A CA 1
ATOM 591 C C . ALA A 1 78 ? -0.418 -0.590 5.644 1.00 93.69 78 ALA A C 1
ATOM 593 O O . ALA A 1 78 ? -1.170 -1.102 6.476 1.00 93.69 78 ALA A O 1
ATOM 594 N N . ASN A 1 79 ? 0.617 0.172 6.015 1.00 94.12 79 ASN A N 1
ATOM 595 C CA . ASN A 1 79 ? 0.901 0.489 7.414 1.00 94.12 79 ASN A CA 1
ATOM 596 C C . ASN A 1 79 ? -0.152 1.421 8.024 1.00 94.12 79 ASN A C 1
ATOM 598 O O . ASN A 1 79 ? -0.541 1.229 9.180 1.00 94.12 79 ASN A O 1
ATOM 602 N N . ASP A 1 80 ? -0.603 2.428 7.277 1.00 92.19 80 ASP A N 1
ATOM 603 C CA . ASP A 1 80 ? -1.650 3.352 7.719 1.00 92.19 80 ASP A CA 1
ATOM 604 C C . ASP A 1 80 ? -2.978 2.590 7.921 1.00 92.19 80 ASP A C 1
ATOM 606 O O . ASP A 1 80 ? -3.602 2.696 8.982 1.00 92.19 80 ASP A O 1
ATOM 610 N N . ASP A 1 81 ? -3.347 1.714 6.981 1.00 93.06 81 ASP A N 1
ATOM 611 C CA . ASP A 1 81 ? -4.535 0.858 7.080 1.00 93.06 81 ASP A CA 1
ATOM 612 C C . ASP A 1 81 ? -4.448 -0.139 8.247 1.00 93.06 81 ASP A C 1
ATOM 614 O O . ASP A 1 81 ? -5.405 -0.306 9.008 1.00 93.06 81 ASP A O 1
ATOM 618 N N . SER A 1 82 ? -3.296 -0.786 8.447 1.00 92.56 82 SER A N 1
ATOM 619 C CA . SER A 1 82 ? -3.091 -1.720 9.564 1.00 92.56 82 SER A CA 1
ATOM 620 C C . SER A 1 82 ? -3.247 -1.028 10.923 1.00 92.56 82 SER A C 1
ATOM 622 O O . SER A 1 82 ? -3.829 -1.590 11.861 1.00 92.56 82 SER A O 1
ATOM 624 N N . GLN A 1 83 ? -2.753 0.207 11.044 1.00 93.94 83 GLN A N 1
ATOM 625 C CA . GLN A 1 83 ? -2.925 1.018 12.250 1.00 93.94 83 GLN A CA 1
ATOM 626 C C . GLN A 1 83 ? -4.386 1.420 12.457 1.00 93.94 83 GLN A C 1
ATOM 628 O O . GLN A 1 83 ? -4.887 1.312 13.577 1.00 93.94 83 GLN A O 1
ATOM 633 N N . ALA A 1 84 ? -5.086 1.819 11.394 1.00 91.56 84 ALA A N 1
ATOM 634 C CA . ALA A 1 84 ? -6.506 2.149 11.442 1.00 91.56 84 ALA A CA 1
ATOM 635 C C . ALA A 1 84 ? -7.361 0.960 11.911 1.00 91.56 84 ALA A C 1
ATOM 637 O O . ALA A 1 84 ? -8.161 1.102 12.838 1.00 91.56 84 ALA A O 1
ATOM 638 N N . ILE A 1 85 ? -7.144 -0.228 11.335 1.00 90.94 85 ILE A N 1
ATOM 639 C CA . ILE A 1 85 ? -7.834 -1.464 11.733 1.00 90.94 85 ILE A CA 1
ATOM 640 C C . ILE A 1 85 ? -7.551 -1.786 13.204 1.00 90.94 85 ILE A C 1
ATOM 642 O O . ILE A 1 85 ? -8.477 -2.037 13.977 1.00 90.94 85 ILE A O 1
ATOM 646 N N . SER A 1 86 ? -6.281 -1.740 13.614 1.00 94.19 86 SER A N 1
ATOM 647 C CA . SER A 1 86 ? -5.888 -2.014 15.002 1.00 94.19 86 SER A CA 1
ATOM 648 C C . SER A 1 86 ? -6.522 -1.022 15.981 1.00 94.19 86 SER A C 1
ATOM 650 O O . SER A 1 86 ? -7.011 -1.416 17.041 1.00 94.19 86 SER A O 1
ATOM 652 N N . GLY A 1 87 ? -6.561 0.261 15.615 1.00 95.00 87 GLY A N 1
ATOM 653 C CA . GLY A 1 87 ? -7.222 1.313 16.380 1.00 95.00 87 GLY A CA 1
ATOM 654 C C . GLY A 1 87 ? -8.721 1.063 16.540 1.00 95.00 87 GLY A C 1
ATOM 655 O O . GLY A 1 87 ? -9.228 1.123 17.660 1.00 95.00 87 GLY A O 1
ATOM 656 N N . ALA A 1 88 ? -9.412 0.704 15.456 1.00 94.00 88 ALA A N 1
ATOM 657 C CA . ALA A 1 88 ? -10.837 0.377 15.484 1.00 94.00 88 ALA A CA 1
ATOM 658 C C . ALA A 1 88 ? -11.134 -0.838 16.382 1.00 94.00 88 ALA A C 1
ATOM 660 O O . ALA A 1 88 ? -12.024 -0.780 17.231 1.00 94.00 88 ALA A O 1
ATOM 661 N N . VAL A 1 89 ? -10.347 -1.914 16.273 1.00 96.56 89 VAL A N 1
ATOM 662 C CA . VAL A 1 89 ? -10.493 -3.103 17.133 1.00 96.56 89 VAL A CA 1
ATOM 663 C C . VAL A 1 89 ? -10.277 -2.755 18.607 1.00 96.56 89 VAL A C 1
ATOM 665 O O . VAL A 1 89 ? -11.043 -3.193 19.466 1.00 96.56 89 VAL A O 1
ATOM 668 N N . ASN A 1 90 ? -9.254 -1.958 18.918 1.00 96.94 90 ASN A N 1
ATOM 669 C CA . ASN A 1 90 ? -8.980 -1.539 20.291 1.00 96.94 90 ASN A CA 1
ATOM 670 C C . ASN A 1 90 ? -10.089 -0.642 20.850 1.00 96.94 90 ASN A C 1
ATOM 672 O O . ASN A 1 90 ? -10.447 -0.777 22.020 1.00 96.94 90 ASN A O 1
ATOM 676 N N . GLN A 1 91 ? -10.670 0.227 20.022 1.00 97.44 91 GLN A N 1
ATOM 677 C CA . GLN A 1 91 ? -11.812 1.046 20.412 1.00 97.44 91 GLN A CA 1
ATOM 678 C C . GLN A 1 91 ? -13.028 0.179 20.767 1.00 97.44 91 GLN A C 1
ATOM 680 O O . GLN A 1 91 ? -13.634 0.382 21.819 1.00 97.44 91 GLN A O 1
ATOM 685 N N . GLU A 1 92 ? -13.366 -0.809 19.935 1.00 97.50 92 GLU A N 1
ATOM 686 C CA . GLU A 1 92 ? -14.460 -1.744 20.227 1.00 97.50 92 GLU A CA 1
ATOM 687 C C . GLU A 1 92 ? -14.183 -2.578 21.483 1.00 97.50 92 GLU A C 1
ATOM 689 O O . GLU A 1 92 ? -15.064 -2.760 22.325 1.00 97.50 92 GLU A O 1
ATOM 694 N N . ARG A 1 93 ? -12.932 -3.011 21.681 1.00 96.38 93 ARG A N 1
ATOM 695 C CA . ARG A 1 93 ? -12.520 -3.707 22.906 1.00 96.38 93 ARG A CA 1
ATOM 696 C C . ARG A 1 93 ? -12.686 -2.834 24.151 1.00 96.38 93 ARG A C 1
ATOM 698 O O . ARG A 1 93 ? -13.135 -3.340 25.175 1.00 96.38 93 ARG A O 1
ATOM 705 N N . SER A 1 94 ? -12.354 -1.545 24.073 1.00 98.12 94 SER A N 1
ATOM 706 C CA . SER A 1 94 ? -12.554 -0.607 25.185 1.00 98.12 94 SER A CA 1
ATOM 707 C C . SER A 1 94 ? -14.030 -0.502 25.555 1.00 98.12 94 SER A C 1
ATOM 709 O O . SER A 1 94 ? -14.379 -0.706 26.711 1.00 98.12 94 SER A O 1
ATOM 711 N N . LYS A 1 95 ? -14.911 -0.292 24.566 1.00 97.69 95 LYS A N 1
ATOM 712 C CA . LYS A 1 95 ? -16.366 -0.215 24.791 1.00 97.69 95 LYS A CA 1
ATOM 713 C C . LYS A 1 95 ? -16.918 -1.484 25.443 1.00 97.69 95 LYS A C 1
ATOM 715 O O . LYS A 1 95 ? -17.785 -1.411 26.316 1.00 97.69 95 LYS A O 1
ATOM 720 N N . PHE A 1 96 ? -16.431 -2.648 25.012 1.00 98.06 96 PHE A N 1
ATOM 721 C CA . PHE A 1 96 ? -16.798 -3.924 25.617 1.00 98.06 96 PHE A CA 1
ATOM 722 C C . PHE A 1 96 ? -16.384 -3.984 27.093 1.00 98.06 96 PHE A C 1
ATOM 724 O O . PHE A 1 96 ? -17.220 -4.294 27.940 1.00 98.06 96 PHE A O 1
ATOM 731 N N . ASN A 1 97 ? -15.135 -3.636 27.410 1.00 98.06 97 ASN A N 1
ATOM 732 C CA . ASN A 1 97 ? -14.637 -3.636 28.786 1.00 98.06 97 ASN A CA 1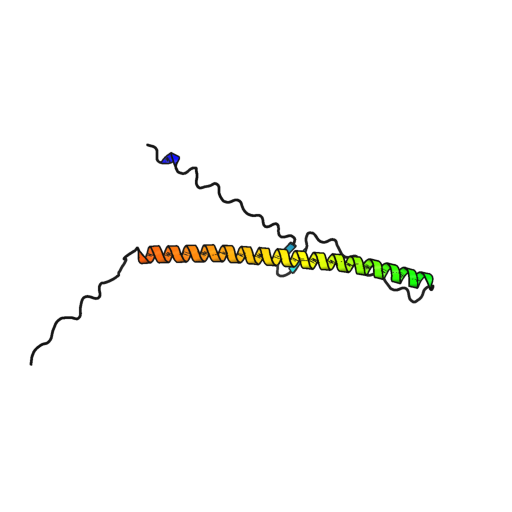
ATOM 733 C C . ASN A 1 97 ? -15.422 -2.668 29.684 1.00 98.06 97 ASN A C 1
ATOM 735 O O . ASN A 1 97 ? -15.839 -3.070 30.767 1.00 98.06 97 ASN A O 1
ATOM 739 N N . ASP A 1 98 ? -15.704 -1.450 29.209 1.00 98.06 98 ASP A N 1
ATOM 740 C CA . ASP A 1 98 ? -16.505 -0.458 29.942 1.00 98.06 98 ASP A CA 1
ATOM 741 C C . ASP A 1 98 ? -17.915 -0.995 30.247 1.00 98.06 98 ASP A C 1
ATOM 743 O O . ASP A 1 98 ? -18.463 -0.809 31.336 1.00 98.06 98 ASP A O 1
ATOM 747 N N . THR A 1 99 ? -18.511 -1.704 29.282 1.00 97.94 99 THR A N 1
ATOM 748 C CA . THR A 1 99 ? -19.827 -2.335 29.448 1.00 97.94 99 THR A CA 1
ATOM 749 C C . THR A 1 99 ? -19.779 -3.443 30.496 1.00 97.94 99 THR A C 1
ATOM 751 O O . THR A 1 99 ? -20.652 -3.513 31.360 1.00 97.94 99 THR A O 1
ATOM 754 N N . VAL A 1 100 ? -18.757 -4.299 30.445 1.00 98.00 100 VAL A N 1
ATOM 755 C CA . VAL A 1 100 ? -18.555 -5.381 31.415 1.00 98.00 100 VAL A CA 1
ATOM 756 C C . VAL A 1 100 ? -18.351 -4.819 32.822 1.00 98.00 100 VAL A C 1
ATOM 758 O O . VAL A 1 100 ? -19.010 -5.276 33.754 1.00 98.00 100 VAL A O 1
ATOM 761 N N . GLU A 1 101 ? -17.514 -3.795 32.986 1.00 97.50 101 GLU A N 1
ATOM 762 C CA . GLU A 1 101 ? -17.296 -3.135 34.278 1.00 97.50 101 GLU A CA 1
ATOM 763 C C . GLU A 1 101 ? -18.598 -2.554 34.842 1.00 97.50 101 GLU A C 1
ATOM 765 O O . GLU A 1 101 ? -18.925 -2.775 36.011 1.00 97.50 101 GLU A O 1
ATOM 770 N N . LYS A 1 102 ? -19.395 -1.888 33.999 1.00 96.50 102 LYS A N 1
ATOM 771 C CA . LYS A 1 102 ? -20.705 -1.367 34.396 1.00 96.50 102 LYS A CA 1
ATOM 772 C C . LYS A 1 102 ? -21.645 -2.478 34.874 1.00 96.50 102 LYS A C 1
ATOM 774 O O . LYS A 1 102 ? -22.266 -2.328 35.924 1.00 96.50 102 LYS A O 1
ATOM 779 N N . LEU A 1 103 ? -21.720 -3.596 34.150 1.00 95.75 103 LEU A N 1
ATOM 780 C CA . LEU A 1 103 ? -22.534 -4.750 34.549 1.00 95.75 103 LEU A CA 1
ATOM 781 C C . LEU A 1 103 ? -22.058 -5.353 35.878 1.00 95.75 103 LEU A C 1
ATOM 783 O O . LEU A 1 103 ? -22.882 -5.713 36.717 1.00 95.75 103 LEU A O 1
ATOM 787 N N . HIS A 1 104 ? -20.744 -5.429 36.110 1.00 93.81 104 HIS A N 1
ATOM 788 C CA . HIS A 1 104 ? -20.198 -5.878 37.392 1.00 93.81 104 HIS A CA 1
ATOM 789 C C . HIS A 1 104 ? -20.559 -4.932 38.541 1.00 93.81 104 HIS A C 1
ATOM 791 O O . HIS A 1 104 ? -20.923 -5.402 39.620 1.00 93.81 104 HIS A O 1
ATOM 797 N N . ALA A 1 105 ? -20.495 -3.618 38.321 1.00 94.25 105 ALA A N 1
ATOM 798 C CA . ALA A 1 105 ? -20.891 -2.628 39.318 1.00 94.25 105 ALA A CA 1
ATOM 799 C C . ALA A 1 105 ? -22.394 -2.710 39.640 1.00 94.25 105 ALA A C 1
ATOM 801 O O . ALA A 1 105 ? -22.773 -2.695 40.811 1.00 94.25 105 ALA A O 1
ATOM 802 N N . GLU A 1 106 ? -23.246 -2.860 38.621 1.00 93.19 106 GLU A N 1
ATOM 803 C CA . GLU A 1 106 ? -24.688 -3.074 38.790 1.00 93.19 106 GLU A CA 1
ATOM 804 C C . GLU A 1 106 ? -24.978 -4.367 39.564 1.00 93.19 106 GLU A C 1
ATOM 806 O O . GLU A 1 106 ? -25.766 -4.343 40.507 1.00 93.19 106 GLU A O 1
ATOM 811 N N . ALA A 1 107 ? -24.289 -5.466 39.239 1.00 89.94 107 ALA A N 1
ATOM 812 C CA . ALA A 1 107 ? -24.424 -6.740 39.940 1.00 89.94 107 ALA A CA 1
ATOM 813 C C . ALA A 1 107 ? -23.976 -6.655 41.410 1.00 89.94 107 ALA A C 1
ATOM 815 O O . ALA A 1 107 ? -24.631 -7.210 42.289 1.00 89.94 107 ALA A O 1
ATOM 816 N N . ALA A 1 108 ? -22.883 -5.940 41.696 1.00 89.00 108 ALA A N 1
ATOM 817 C CA . ALA A 1 108 ? -22.406 -5.720 43.060 1.00 89.00 108 ALA A CA 1
ATOM 818 C C . ALA A 1 108 ? -23.359 -4.830 43.878 1.00 89.00 108 ALA A C 1
ATOM 820 O O . ALA A 1 108 ? -23.515 -5.038 45.083 1.00 89.00 108 ALA A O 1
ATOM 821 N N . ALA A 1 109 ? -24.000 -3.854 43.229 1.00 85.00 109 ALA A N 1
ATOM 822 C CA . ALA A 1 109 ? -25.010 -2.996 43.839 1.00 85.00 109 ALA A CA 1
ATOM 823 C C . ALA A 1 109 ? -26.358 -3.716 44.026 1.00 85.00 109 ALA A C 1
ATOM 825 O O . ALA A 1 109 ? -27.079 -3.437 44.986 1.00 85.00 109 ALA A O 1
ATOM 826 N N . SER A 1 110 ? -26.698 -4.662 43.144 1.00 69.56 110 SER A N 1
ATOM 827 C CA . SER A 1 110 ? -27.859 -5.532 43.300 1.00 69.56 110 SER A CA 1
ATOM 828 C C . SER A 1 110 ? -27.542 -6.627 44.317 1.00 69.56 110 SER A C 1
ATOM 830 O O . SER A 1 110 ? -26.970 -7.665 44.004 1.00 69.56 110 SER A O 1
ATOM 832 N N . SER A 1 111 ? -27.937 -6.425 45.566 1.00 63.12 111 SER A N 1
ATOM 833 C CA . SER A 1 111 ? -27.857 -7.415 46.647 1.00 63.12 111 SER A CA 1
ATOM 834 C C . SER A 1 111 ? -28.788 -8.631 46.455 1.00 63.12 111 SER A C 1
ATOM 836 O O . SER A 1 111 ? -29.309 -9.178 47.427 1.00 63.12 111 SER A O 1
ATOM 838 N N . PHE A 1 112 ? -29.023 -9.082 45.219 1.00 59.44 112 PHE A N 1
ATOM 839 C CA . PHE A 1 112 ? -29.895 -10.214 44.928 1.00 59.44 112 PHE A CA 1
ATOM 840 C C . PHE A 1 112 ? -29.189 -11.524 45.320 1.00 59.44 112 PHE A C 1
ATOM 842 O O . PHE A 1 112 ? -28.366 -12.061 44.583 1.00 59.44 112 PHE A O 1
ATOM 849 N N . ASN A 1 113 ? -29.516 -11.999 46.528 1.00 51.31 113 ASN A N 1
ATOM 850 C CA . ASN A 1 113 ? -29.040 -13.215 47.200 1.00 51.31 113 ASN A CA 1
ATOM 851 C C . ASN A 1 113 ? -27.578 -13.241 47.675 1.00 51.31 113 ASN A C 1
ATOM 853 O O . ASN A 1 113 ? -26.872 -14.234 47.505 1.00 51.31 113 ASN A O 1
ATOM 857 N N . ARG A 1 114 ? -27.159 -12.239 48.460 1.00 49.88 114 ARG A N 1
ATOM 858 C CA . ARG A 1 114 ? -26.260 -12.568 49.579 1.00 49.88 114 ARG A CA 1
ATOM 859 C C . ARG A 1 114 ? -27.125 -13.153 50.696 1.00 49.88 114 ARG A C 1
ATOM 861 O O . ARG A 1 114 ? -27.567 -12.417 51.572 1.00 49.88 114 ARG A O 1
ATOM 868 N N . GLN A 1 115 ? -27.397 -14.458 50.643 1.00 43.00 115 GLN A N 1
ATOM 869 C CA . GLN A 1 115 ? -27.838 -15.173 51.840 1.00 43.00 115 GLN A CA 1
ATOM 870 C C . GLN A 1 115 ? -26.763 -14.910 52.905 1.00 43.00 115 GLN A C 1
ATOM 872 O O . GLN A 1 115 ? -25.588 -15.198 52.641 1.00 43.00 115 GLN A O 1
ATOM 877 N N . PRO A 1 116 ? -27.081 -14.292 54.055 1.00 42.28 116 PRO A N 1
ATOM 878 C CA . PRO A 1 116 ? -26.122 -14.258 55.139 1.00 42.28 116 PRO A CA 1
ATOM 879 C C . PRO A 1 116 ? -25.847 -15.712 55.512 1.00 42.28 116 PRO A C 1
ATOM 881 O O . PRO A 1 116 ? -26.775 -16.494 55.712 1.00 42.28 116 PRO A O 1
ATOM 884 N N . ALA A 1 117 ? -24.571 -16.086 55.573 1.00 49.69 117 ALA A N 1
ATOM 885 C CA . ALA A 1 117 ? -24.155 -17.291 56.268 1.00 49.69 117 ALA A CA 1
ATOM 886 C C . ALA A 1 117 ? -24.429 -17.081 57.766 1.00 49.69 117 ALA A C 1
ATOM 888 O O . ALA A 1 117 ? -23.538 -16.766 58.544 1.00 49.69 117 ALA A O 1
ATOM 889 N N . ALA A 1 118 ? -25.694 -17.173 58.147 1.00 52.78 118 ALA A N 1
ATOM 890 C CA . ALA A 1 118 ? -26.138 -17.415 59.498 1.00 52.78 118 ALA A CA 1
ATOM 891 C C . ALA A 1 118 ? -26.915 -18.725 59.406 1.00 52.78 118 ALA A C 1
ATOM 893 O O . ALA A 1 118 ? -28.027 -18.723 58.897 1.00 52.78 118 ALA A O 1
ATOM 894 N N . GLU A 1 119 ? -26.240 -19.841 59.696 1.00 44.59 119 GLU A N 1
ATOM 895 C CA . GLU A 1 119 ? -26.655 -20.802 60.727 1.00 44.59 119 GLU A CA 1
ATOM 896 C C . GLU A 1 119 ? -25.682 -21.995 60.741 1.00 44.59 119 GLU A C 1
ATOM 898 O O . GLU A 1 119 ? -25.776 -22.912 59.931 1.00 44.59 119 GLU A O 1
ATOM 903 N N . ALA A 1 120 ? -24.701 -21.947 61.642 1.00 45.50 120 ALA A N 1
ATOM 904 C CA . ALA A 1 120 ? -24.095 -23.123 62.272 1.00 45.50 120 ALA A CA 1
ATOM 905 C C . ALA A 1 120 ? -23.349 -22.659 63.534 1.00 45.50 120 ALA A C 1
ATOM 907 O O . ALA A 1 120 ? -22.137 -22.806 63.666 1.00 45.50 120 ALA A O 1
ATOM 908 N N . ALA A 1 121 ? -24.085 -22.018 64.438 1.00 52.56 121 ALA A N 1
ATOM 909 C CA . ALA A 1 121 ? -23.658 -21.814 65.813 1.00 52.56 121 ALA A CA 1
ATOM 910 C C . ALA A 1 121 ? -24.864 -22.032 66.730 1.00 52.56 121 ALA A C 1
ATOM 912 O O . ALA A 1 121 ? -25.425 -21.066 67.216 1.00 52.56 121 ALA A O 1
ATOM 913 N N . GLU A 1 122 ? -25.275 -23.292 66.888 1.00 41.72 122 GLU A N 1
ATOM 914 C CA . GLU A 1 122 ? -25.959 -23.869 68.062 1.00 41.72 122 GLU A CA 1
ATOM 915 C C . GLU A 1 122 ? -26.180 -25.360 67.744 1.00 41.72 122 GLU A C 1
ATOM 917 O O . GLU A 1 122 ? -26.552 -25.681 66.623 1.00 41.72 122 GLU A O 1
ATOM 922 N N . SER A 1 123 ? -25.992 -26.370 68.585 1.00 49.53 123 SER A N 1
ATOM 923 C CA . SER A 1 123 ? -25.447 -26.574 69.925 1.00 49.53 123 SER A CA 1
ATOM 924 C C . SER A 1 123 ? -25.329 -28.099 70.079 1.00 49.53 123 SER A C 1
ATOM 926 O O . SER A 1 123 ? -26.220 -28.814 69.634 1.00 49.53 123 SER A O 1
ATOM 928 N N . THR A 1 124 ? -24.276 -28.602 70.720 1.00 40.88 124 THR A N 1
ATOM 929 C CA . THR A 1 124 ? -24.349 -29.817 71.553 1.00 40.88 124 THR A CA 1
ATOM 930 C C . THR A 1 124 ? -23.234 -29.727 72.586 1.00 40.88 124 THR A C 1
ATOM 932 O O . THR A 1 124 ? -22.101 -30.141 72.346 1.00 40.88 124 THR A O 1
ATOM 935 N N . ASP A 1 125 ? -23.575 -29.098 73.705 1.00 54.69 125 ASP A N 1
ATOM 936 C CA . ASP A 1 125 ? -23.115 -29.526 75.024 1.00 54.69 125 ASP A CA 1
ATOM 937 C C . ASP A 1 125 ? -23.920 -30.784 75.422 1.00 54.69 125 ASP A C 1
ATOM 939 O O . ASP A 1 125 ? -25.042 -30.946 74.925 1.00 54.69 125 ASP A O 1
ATOM 943 N N . SER A 1 126 ? -23.406 -31.585 76.368 1.00 48.97 126 SER A N 1
ATOM 944 C CA . SER A 1 126 ? -23.896 -32.888 76.915 1.00 48.97 126 SER A CA 1
ATOM 945 C C . SER A 1 126 ? -23.264 -34.106 76.211 1.00 48.97 126 SER A C 1
ATOM 947 O O . SER A 1 126 ? -23.460 -34.273 75.013 1.00 48.97 126 SER A O 1
ATOM 949 N N . GLU A 1 127 ? -22.484 -35.004 76.826 1.00 43.56 127 GLU A N 1
ATOM 950 C CA . GLU A 1 127 ? -22.174 -35.383 78.224 1.00 43.56 127 GLU A CA 1
ATOM 951 C C . GLU A 1 127 ? -20.722 -35.893 78.321 1.00 43.56 127 GLU A C 1
ATOM 953 O O . GLU A 1 127 ? -20.224 -36.456 77.315 1.00 43.56 127 GLU A O 1
#

Organism: NCBI:txid1632867